Protein AF-A0A932WKD1-F1 (afdb_monomer_lite)

Foldseek 3Di:
DVVVVVVVVVVVVVVVVVVVVVVVVQVVQCVCCVPDPVQVVLVVVLVVVCCVPVVADPVQWAWRGGDPFKTKIWGFDPDPDPTDTWIWIATSVPRDIDTDPDDD

Secondary structure (DSSP, 8-state):
-HHHHHHHHHHHHHHHHHHHHHHHHHHHTTHHHHH-HHHHHHHHHHHHHHHHHH---GGGEEEEEE-SSEEEEEE----SSS---EEEEEETTT--EEE-SS--

Structure (mmCIF, N/CA/C/O backbone):
data_AF-A0A932WKD1-F1
#
_entry.id   AF-A0A932WKD1-F1
#
loop_
_atom_site.group_PDB
_atom_site.id
_atom_site.type_symbol
_atom_site.label_atom_id
_atom_site.label_alt_id
_atom_site.label_comp_id
_atom_site.label_asym_id
_atom_site.label_entity_id
_atom_site.label_seq_id
_atom_site.pdbx_PDB_ins_code
_atom_site.Cartn_x
_atom_site.Cartn_y
_atom_site.Cartn_z
_atom_site.occupancy
_atom_site.B_iso_or_equiv
_atom_site.auth_seq_id
_atom_site.auth_comp_id
_atom_site.auth_asym_id
_atom_site.auth_atom_id
_atom_site.pdbx_PDB_model_num
ATOM 1 N N . MET A 1 1 ? 15.421 13.289 -46.406 1.00 51.25 1 MET A N 1
ATOM 2 C CA . MET A 1 1 ? 14.168 13.260 -45.612 1.00 51.25 1 MET A CA 1
ATOM 3 C C . MET A 1 1 ? 13.947 11.950 -44.836 1.00 51.25 1 MET A C 1
ATOM 5 O O . MET A 1 1 ? 13.474 12.032 -43.713 1.00 51.25 1 MET A O 1
ATOM 9 N N . CYS A 1 2 ? 14.352 10.765 -45.328 1.00 58.28 2 CYS A N 1
ATOM 10 C CA . CYS A 1 2 ? 14.158 9.486 -44.605 1.00 58.28 2 CYS A CA 1
ATOM 11 C C . CYS A 1 2 ? 14.953 9.308 -43.291 1.00 58.28 2 CYS A C 1
ATOM 13 O O . CYS A 1 2 ? 14.531 8.542 -42.429 1.00 58.28 2 CYS A O 1
ATOM 15 N N . PHE A 1 3 ? 16.086 9.996 -43.104 1.00 58.50 3 PHE A N 1
ATOM 16 C CA . PHE A 1 3 ? 16.928 9.818 -41.907 1.00 58.50 3 PHE A CA 1
ATOM 17 C C . PHE A 1 3 ? 16.303 10.424 -40.633 1.00 58.50 3 PHE A C 1
ATOM 19 O O . PHE A 1 3 ? 16.458 9.873 -39.546 1.00 58.50 3 PHE A O 1
ATOM 26 N N . LEU A 1 4 ? 15.531 11.510 -40.778 1.00 60.75 4 LEU A N 1
ATOM 27 C CA . LEU A 1 4 ? 14.832 12.178 -39.671 1.00 60.75 4 LEU A CA 1
ATOM 28 C C . LEU A 1 4 ? 13.702 11.311 -39.100 1.00 60.75 4 LEU A C 1
ATOM 30 O O . LEU A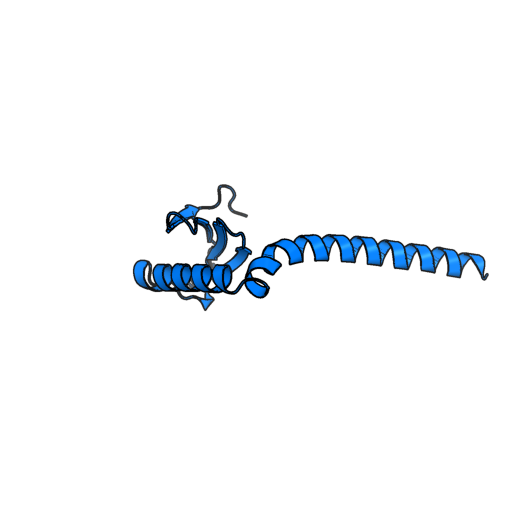 1 4 ? 13.608 11.173 -37.886 1.00 60.75 4 LEU A O 1
ATOM 34 N N . LEU A 1 5 ? 12.925 10.643 -39.961 1.00 61.94 5 LEU A N 1
ATOM 35 C CA . LEU A 1 5 ? 11.872 9.703 -39.548 1.00 61.94 5 LEU A CA 1
ATOM 36 C C . LEU A 1 5 ? 12.433 8.499 -38.779 1.00 61.94 5 LEU A C 1
ATOM 38 O O . LEU A 1 5 ? 11.842 8.056 -37.796 1.00 61.94 5 LEU A O 1
ATOM 42 N N . ARG A 1 6 ? 13.602 7.990 -39.186 1.00 72.56 6 ARG A N 1
ATOM 43 C CA . ARG A 1 6 ? 14.250 6.860 -38.506 1.00 72.56 6 ARG A CA 1
ATOM 44 C C . ARG A 1 6 ? 14.789 7.257 -37.131 1.00 72.56 6 ARG A C 1
ATOM 46 O O . ARG A 1 6 ? 14.622 6.511 -36.172 1.00 72.56 6 ARG A O 1
ATOM 53 N N . PHE A 1 7 ? 15.366 8.454 -37.013 1.00 76.75 7 PHE A N 1
ATOM 54 C CA . PHE A 1 7 ? 15.803 9.006 -35.729 1.00 76.75 7 PHE A CA 1
ATOM 55 C C . PHE A 1 7 ? 14.619 9.287 -34.785 1.00 76.75 7 PHE A C 1
ATOM 57 O O . PHE A 1 7 ? 14.672 8.934 -33.609 1.00 76.75 7 PHE A O 1
ATOM 64 N N . GLN A 1 8 ? 13.514 9.825 -35.311 1.00 82.06 8 GLN A N 1
ATOM 65 C CA . GLN A 1 8 ? 12.275 10.037 -34.554 1.00 82.06 8 GLN A CA 1
ATOM 66 C C . GLN A 1 8 ? 11.662 8.725 -34.045 1.00 82.06 8 GLN A C 1
ATOM 68 O O . GLN A 1 8 ? 11.206 8.671 -32.904 1.00 82.06 8 GLN A O 1
ATOM 73 N N . TRP A 1 9 ? 11.705 7.650 -34.838 1.00 88.44 9 TRP A N 1
ATOM 74 C CA . TRP A 1 9 ? 11.228 6.332 -34.411 1.00 88.44 9 TRP A CA 1
ATOM 75 C C . TRP A 1 9 ? 12.038 5.767 -33.237 1.00 88.44 9 TRP A C 1
ATOM 77 O O . TRP A 1 9 ? 11.463 5.279 -32.266 1.00 88.44 9 TRP A O 1
ATOM 87 N N . HIS A 1 10 ? 13.369 5.878 -33.279 1.00 88.19 10 HIS A N 1
ATOM 88 C CA . HIS A 1 10 ? 14.220 5.437 -32.169 1.00 88.19 10 HIS A CA 1
ATOM 89 C C . HIS A 1 10 ? 13.967 6.240 -30.889 1.00 88.19 10 HIS A C 1
ATOM 91 O O . HIS A 1 10 ? 13.912 5.648 -29.814 1.00 88.19 10 HIS A O 1
ATOM 97 N N . LEU A 1 11 ? 13.754 7.556 -30.999 1.00 89.75 11 LEU A N 1
ATOM 98 C CA . LEU A 1 11 ? 13.379 8.393 -29.856 1.00 89.75 11 LEU A CA 1
ATOM 99 C C . LEU A 1 11 ? 12.019 7.995 -29.273 1.00 89.75 11 LEU A C 1
ATOM 101 O O . LEU A 1 11 ? 11.889 7.903 -28.056 1.00 89.75 11 LEU A O 1
ATOM 105 N N . PHE A 1 12 ? 11.028 7.710 -30.121 1.00 90.38 12 PHE A N 1
ATOM 106 C CA . PHE A 1 12 ? 9.710 7.259 -29.674 1.00 90.38 12 PHE A CA 1
ATOM 107 C C . PHE A 1 12 ? 9.793 5.920 -28.933 1.00 90.38 12 PHE A C 1
ATOM 109 O O . PHE A 1 12 ? 9.290 5.797 -27.819 1.00 90.38 12 PHE A O 1
ATOM 116 N N . VAL A 1 13 ? 10.498 4.937 -29.501 1.00 92.62 13 VAL A N 1
ATOM 117 C CA . VAL A 1 13 ? 10.689 3.627 -28.861 1.00 92.62 13 VAL A CA 1
ATOM 118 C C . VAL A 1 13 ? 11.470 3.757 -27.552 1.00 92.62 13 VAL A C 1
ATOM 120 O O . VAL A 1 13 ? 11.101 3.128 -26.561 1.00 92.62 13 VAL A O 1
ATOM 123 N N . ALA A 1 14 ? 12.512 4.592 -27.512 1.00 93.19 14 ALA A N 1
ATOM 124 C CA . ALA A 1 14 ? 13.266 4.852 -26.290 1.00 93.19 14 ALA A CA 1
ATOM 125 C C . ALA A 1 14 ? 12.375 5.477 -25.205 1.00 93.19 14 ALA A C 1
ATOM 127 O O . ALA A 1 14 ? 12.379 5.007 -24.068 1.00 93.19 14 ALA A O 1
ATOM 128 N N . LEU A 1 15 ? 11.555 6.470 -25.559 1.00 93.25 15 LEU A N 1
ATOM 129 C CA . LEU A 1 15 ? 10.613 7.104 -24.638 1.00 93.25 15 LEU A CA 1
ATOM 130 C C . LEU A 1 15 ? 9.575 6.101 -24.110 1.00 93.25 15 LEU A C 1
ATOM 132 O O . LEU A 1 15 ? 9.369 6.011 -22.900 1.00 93.25 15 LEU A O 1
ATOM 136 N N . CYS A 1 16 ? 8.963 5.305 -24.991 1.00 92.31 16 CYS A N 1
ATOM 137 C CA . CYS A 1 16 ? 8.015 4.261 -24.600 1.00 92.31 16 CYS A CA 1
ATOM 138 C C . CYS A 1 16 ? 8.656 3.209 -23.688 1.00 92.31 16 CYS A C 1
ATOM 140 O O . CYS A 1 16 ? 8.03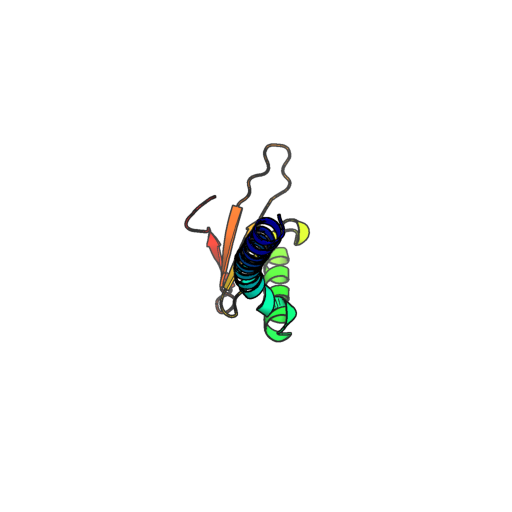1 2.790 -22.716 1.00 92.31 16 CYS A O 1
ATOM 142 N N . SER A 1 17 ? 9.899 2.810 -23.967 1.00 93.19 17 SER A N 1
ATOM 143 C CA . SER A 1 17 ? 10.650 1.863 -23.138 1.00 93.19 17 SER A CA 1
ATOM 144 C C . SER A 1 17 ? 10.903 2.417 -21.734 1.00 93.19 17 SER A C 1
ATOM 146 O O . SER A 1 17 ? 10.634 1.736 -20.746 1.00 93.19 17 SER A O 1
ATOM 148 N N . VAL A 1 18 ? 11.326 3.683 -21.627 1.00 94.62 18 VAL A N 1
ATOM 149 C CA . VAL A 1 18 ? 11.531 4.350 -20.332 1.00 94.62 18 VAL A CA 1
ATOM 150 C C . VAL A 1 18 ? 10.222 4.414 -19.543 1.00 94.62 18 VAL A C 1
ATOM 152 O O . VAL A 1 18 ? 10.185 3.992 -18.389 1.00 94.62 18 VAL A O 1
ATOM 155 N N . ILE A 1 19 ? 9.128 4.870 -20.161 1.00 92.75 19 ILE A N 1
ATOM 156 C CA . ILE A 1 19 ? 7.813 4.943 -19.503 1.00 92.75 19 ILE A CA 1
ATOM 157 C C . ILE A 1 19 ? 7.351 3.547 -19.057 1.00 92.75 19 ILE A C 1
ATOM 159 O O . ILE A 1 19 ? 6.931 3.368 -17.913 1.00 92.75 19 ILE A O 1
ATOM 163 N N . GLY A 1 20 ? 7.470 2.546 -19.934 1.00 91.62 20 GLY A N 1
ATOM 164 C CA . GLY A 1 20 ? 7.110 1.161 -19.638 1.00 91.62 20 GLY A CA 1
ATOM 165 C C . GLY A 1 20 ? 7.903 0.588 -18.464 1.00 91.62 20 GLY A C 1
ATOM 166 O O . GLY A 1 20 ? 7.322 -0.032 -17.577 1.00 91.62 20 GLY A O 1
ATOM 167 N N . PHE A 1 21 ? 9.206 0.859 -18.398 1.00 90.19 21 PHE A N 1
ATOM 168 C CA . PHE A 1 21 ? 10.062 0.428 -17.295 1.00 90.19 21 PHE A CA 1
ATOM 169 C C . PHE A 1 21 ? 9.610 1.000 -15.941 1.00 90.19 21 PHE A C 1
ATOM 171 O O . PHE A 1 21 ? 9.473 0.255 -14.968 1.00 90.19 21 PHE A O 1
ATOM 178 N N . PHE A 1 22 ? 9.293 2.298 -15.877 1.00 88.38 22 PHE A N 1
ATOM 179 C CA . PHE A 1 22 ? 8.767 2.918 -14.654 1.00 88.38 22 PHE A CA 1
ATOM 180 C C . PHE A 1 22 ? 7.419 2.322 -14.225 1.00 88.38 22 PHE A C 1
ATOM 182 O O . PHE A 1 22 ? 7.194 2.085 -13.034 1.00 88.38 22 PHE A O 1
ATOM 189 N N . LEU A 1 23 ? 6.531 2.042 -15.183 1.00 86.00 23 LEU A N 1
ATOM 190 C CA . LEU A 1 23 ? 5.238 1.417 -14.904 1.00 86.00 23 LEU A CA 1
ATOM 191 C C . LEU A 1 23 ? 5.390 -0.024 -14.405 1.00 86.00 23 LEU A C 1
ATOM 193 O O . LEU A 1 23 ? 4.699 -0.405 -13.462 1.00 86.00 23 LEU A O 1
ATOM 197 N N . LEU A 1 24 ? 6.315 -0.804 -14.971 1.00 85.38 24 LEU A N 1
ATOM 198 C CA . LEU A 1 24 ? 6.584 -2.178 -14.537 1.00 85.38 24 LEU A CA 1
ATOM 199 C C . LEU A 1 24 ? 7.088 -2.235 -13.092 1.00 85.38 24 LEU A C 1
ATOM 201 O O . LEU A 1 24 ? 6.603 -3.057 -12.315 1.00 85.38 24 LEU A O 1
ATOM 205 N N . ILE A 1 25 ? 7.989 -1.327 -12.699 1.00 85.50 25 ILE A N 1
ATOM 206 C CA . ILE A 1 25 ? 8.441 -1.226 -11.301 1.00 85.50 25 ILE A CA 1
ATOM 207 C C . ILE A 1 25 ? 7.256 -0.925 -10.376 1.00 85.50 25 ILE A C 1
ATOM 209 O O . ILE A 1 25 ? 7.093 -1.569 -9.340 1.00 85.50 25 ILE A O 1
ATOM 213 N N . ARG A 1 26 ? 6.396 0.029 -10.755 1.00 80.62 26 ARG A N 1
ATOM 214 C CA . ARG A 1 26 ? 5.197 0.390 -9.981 1.00 80.62 26 ARG A CA 1
ATOM 215 C C . ARG A 1 26 ? 4.219 -0.776 -9.850 1.00 80.62 26 ARG A C 1
ATOM 217 O O . ARG A 1 26 ? 3.733 -1.029 -8.751 1.00 80.62 26 ARG A O 1
ATOM 224 N N . ILE A 1 27 ? 3.960 -1.491 -10.942 1.00 81.19 27 ILE A N 1
ATOM 225 C CA . ILE A 1 27 ? 3.082 -2.667 -10.966 1.00 81.19 27 ILE A CA 1
ATOM 226 C C . ILE A 1 27 ? 3.643 -3.784 -10.088 1.00 81.19 27 ILE A C 1
ATOM 228 O O . ILE A 1 27 ? 2.871 -4.438 -9.390 1.00 81.19 27 ILE A O 1
ATOM 232 N N . GLY A 1 28 ? 4.966 -3.957 -10.045 1.00 80.25 28 GLY A N 1
ATOM 233 C CA . GLY A 1 28 ? 5.630 -4.942 -9.189 1.00 80.25 28 GLY A CA 1
ATOM 234 C C . GLY A 1 28 ? 5.235 -4.847 -7.711 1.00 80.25 28 GLY A C 1
ATOM 235 O O . GLY A 1 28 ? 5.148 -5.870 -7.042 1.00 80.25 28 GLY A O 1
ATOM 236 N N . PHE A 1 29 ? 4.906 -3.651 -7.210 1.00 78.62 29 PHE A N 1
ATOM 237 C CA . PHE A 1 29 ? 4.463 -3.443 -5.825 1.00 78.62 29 PHE A CA 1
ATOM 238 C C . PHE A 1 29 ? 2.999 -3.815 -5.546 1.00 78.62 29 PHE A C 1
ATOM 240 O O . PHE A 1 29 ? 2.618 -3.926 -4.381 1.00 78.62 29 PHE A O 1
ATOM 247 N N . LEU A 1 30 ? 2.170 -3.978 -6.579 1.00 77.31 30 LEU A N 1
ATOM 248 C CA . LEU A 1 30 ? 0.784 -4.451 -6.450 1.00 77.31 30 LEU A CA 1
ATOM 249 C C . LEU A 1 30 ? 0.614 -5.882 -6.957 1.00 77.31 30 LEU A C 1
ATOM 251 O O . LEU A 1 30 ? -0.341 -6.556 -6.577 1.00 77.31 30 LEU A O 1
ATOM 255 N N . LEU A 1 31 ? 1.558 -6.367 -7.764 1.00 82.06 31 LEU A N 1
ATOM 256 C CA . LEU A 1 31 ? 1.572 -7.716 -8.311 1.00 82.06 31 LEU A CA 1
ATOM 257 C C . LEU A 1 31 ? 1.316 -8.811 -7.257 1.00 82.06 31 LEU A C 1
ATOM 259 O O . LEU A 1 31 ? 0.499 -9.684 -7.549 1.00 82.06 31 LEU A O 1
ATOM 263 N N . PRO A 1 32 ? 1.896 -8.766 -6.033 1.00 77.69 32 PRO A N 1
ATOM 264 C CA . PRO A 1 32 ? 1.686 -9.806 -5.024 1.00 77.69 32 PRO A CA 1
ATOM 265 C C . PRO A 1 32 ? 0.216 -9.987 -4.639 1.00 77.69 32 PRO A C 1
ATOM 267 O O . PRO A 1 32 ? -0.215 -11.110 -4.373 1.00 77.69 32 PRO A O 1
ATOM 270 N N . LEU A 1 33 ? -0.562 -8.900 -4.650 1.00 79.75 33 LEU A N 1
ATOM 271 C CA . LEU A 1 33 ? -1.990 -8.918 -4.335 1.00 79.75 33 LEU A CA 1
ATOM 272 C C . LEU A 1 33 ? -2.800 -9.697 -5.386 1.00 79.75 33 LEU A C 1
ATOM 274 O O . LEU A 1 33 ? -3.809 -10.320 -5.056 1.00 79.75 33 LEU A O 1
ATOM 278 N N . TYR A 1 34 ? -2.352 -9.669 -6.643 1.00 78.50 34 TYR A N 1
ATOM 279 C CA . TYR A 1 34 ? -3.024 -10.326 -7.764 1.00 78.50 34 TYR A CA 1
ATOM 280 C C . TYR A 1 34 ? -2.509 -11.744 -8.021 1.00 78.50 34 TYR A C 1
ATOM 282 O O . TYR A 1 34 ? -3.294 -12.611 -8.400 1.00 78.50 34 TYR A O 1
ATOM 290 N N . THR A 1 35 ? -1.216 -12.002 -7.812 1.00 83.06 35 THR A N 1
ATOM 291 C CA . THR A 1 35 ? -0.596 -13.297 -8.136 1.00 83.06 35 THR A CA 1
ATOM 292 C C . THR A 1 35 ? -0.715 -14.324 -7.020 1.00 83.06 35 THR A C 1
ATOM 294 O O . THR A 1 35 ? -0.778 -15.517 -7.309 1.00 83.06 35 THR A O 1
ATOM 297 N N . SER A 1 36 ? -0.764 -13.899 -5.753 1.00 82.31 36 SER A N 1
ATOM 298 C CA . SER A 1 36 ? -0.767 -14.824 -4.617 1.00 82.31 36 SER A CA 1
ATOM 299 C C . SER A 1 36 ? -2.081 -14.786 -3.837 1.00 82.31 36 SER A C 1
ATOM 301 O O . SER A 1 36 ? -2.472 -13.785 -3.233 1.00 82.31 36 SER A O 1
ATOM 303 N N . SER A 1 37 ? -2.777 -15.924 -3.830 1.00 83.38 37 SER A N 1
ATOM 304 C CA . SER A 1 37 ? -4.033 -16.097 -3.095 1.00 83.38 37 SER A CA 1
ATOM 305 C C . SER A 1 37 ? -3.848 -15.959 -1.581 1.00 83.38 37 SER A C 1
ATOM 307 O O . SER A 1 37 ? -4.745 -15.452 -0.911 1.00 83.38 37 SER A O 1
ATOM 309 N N . SER A 1 38 ? -2.685 -16.354 -1.055 1.00 83.50 38 SER A N 1
ATOM 310 C CA . SER A 1 38 ? -2.329 -16.249 0.363 1.00 83.50 38 SER A CA 1
ATOM 311 C C . SER A 1 38 ? -2.149 -14.802 0.821 1.00 83.50 38 SER A C 1
ATOM 313 O O . SER A 1 38 ? -2.729 -14.414 1.832 1.00 83.50 38 SER A O 1
ATOM 315 N N . VAL A 1 39 ? -1.419 -13.971 0.064 1.00 82.19 39 VAL A N 1
ATOM 316 C CA . VAL A 1 39 ? -1.276 -12.540 0.388 1.00 82.19 39 VAL A CA 1
ATOM 317 C C . VAL A 1 39 ? -2.627 -11.853 0.287 1.00 82.19 39 VAL A C 1
ATOM 319 O O . VAL A 1 39 ? -2.980 -11.093 1.180 1.00 82.19 39 VAL A O 1
ATOM 322 N N . ARG A 1 40 ? -3.435 -12.170 -0.731 1.00 84.69 40 ARG A N 1
ATOM 323 C CA . ARG A 1 40 ? -4.795 -11.631 -0.846 1.00 84.69 40 ARG A CA 1
ATOM 324 C C . ARG A 1 40 ? -5.674 -12.000 0.351 1.00 84.69 40 ARG A C 1
ATOM 326 O O . ARG A 1 40 ? -6.391 -11.139 0.852 1.00 84.69 40 ARG A O 1
ATOM 333 N N . ALA A 1 41 ? -5.626 -13.252 0.806 1.00 85.69 41 ALA A N 1
ATOM 334 C CA . ALA A 1 41 ? -6.386 -13.701 1.970 1.00 85.69 41 ALA A CA 1
ATOM 335 C C . ALA A 1 41 ? -5.931 -12.990 3.253 1.00 85.69 41 ALA A C 1
ATOM 337 O O . ALA A 1 41 ? -6.780 -12.512 4.000 1.00 85.69 41 ALA A O 1
ATOM 338 N N . ASN A 1 42 ? -4.618 -12.847 3.461 1.00 85.44 42 ASN A N 1
ATOM 339 C CA . ASN A 1 42 ? -4.072 -12.138 4.619 1.00 85.44 42 ASN A CA 1
ATOM 340 C C . ASN A 1 42 ? -4.398 -10.641 4.591 1.00 85.44 42 ASN A C 1
ATOM 342 O O . ASN A 1 42 ? -4.833 -10.092 5.591 1.00 85.44 42 ASN A O 1
ATOM 346 N N . VAL A 1 43 ? -4.245 -9.974 3.444 1.00 86.31 43 VAL A N 1
ATOM 347 C CA . VAL A 1 43 ? -4.618 -8.558 3.287 1.00 86.31 43 VAL A CA 1
ATOM 348 C C . VAL A 1 43 ? -6.100 -8.372 3.602 1.00 86.31 43 VAL A C 1
ATOM 350 O O . VAL A 1 43 ? -6.460 -7.461 4.342 1.00 86.31 43 VAL A O 1
ATOM 353 N N . ARG A 1 44 ? -6.960 -9.250 3.073 1.00 87.88 44 ARG A N 1
ATOM 354 C CA . ARG A 1 44 ? -8.401 -9.204 3.320 1.00 87.88 44 ARG A CA 1
ATOM 355 C C . ARG A 1 44 ? -8.728 -9.383 4.800 1.00 87.88 44 ARG A C 1
ATOM 357 O O . ARG A 1 44 ? -9.443 -8.549 5.341 1.00 87.88 44 ARG A O 1
ATOM 364 N N . SER A 1 45 ? -8.195 -10.417 5.451 1.00 88.56 45 SER A N 1
ATOM 365 C CA . SER A 1 45 ? -8.471 -10.670 6.869 1.00 88.56 45 SER A CA 1
ATOM 366 C C . SER A 1 45 ? -7.942 -9.547 7.762 1.00 88.56 45 SER A C 1
ATOM 368 O O . SER A 1 45 ? -8.621 -9.136 8.701 1.00 88.56 45 SER A O 1
ATOM 370 N N . SER A 1 46 ? -6.772 -8.986 7.444 1.00 86.69 46 SER A N 1
ATOM 371 C CA . SER A 1 46 ? -6.224 -7.834 8.157 1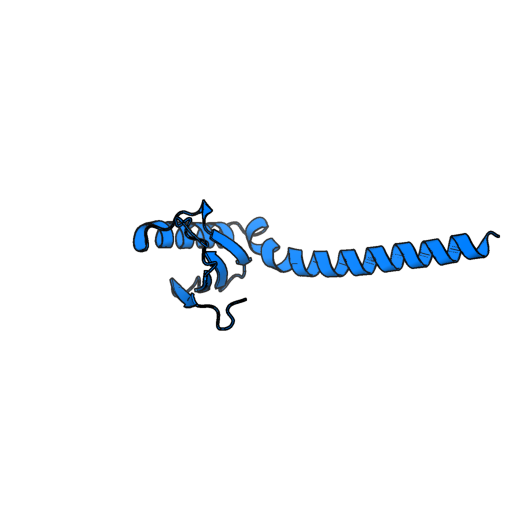.00 86.69 46 SER A CA 1
ATOM 372 C C . SER A 1 46 ? -7.071 -6.566 7.968 1.00 86.69 46 SER A C 1
ATOM 374 O O . SER A 1 46 ? -7.286 -5.837 8.934 1.00 86.69 46 SER A O 1
ATOM 376 N N . LEU A 1 47 ? -7.591 -6.303 6.763 1.00 86.56 47 LEU A N 1
ATOM 377 C CA . LEU A 1 47 ? -8.485 -5.164 6.502 1.00 86.56 47 LEU A CA 1
ATOM 378 C C . LEU A 1 47 ? -9.859 -5.332 7.162 1.00 86.56 47 LEU A C 1
ATOM 380 O O . LEU A 1 47 ? -10.370 -4.380 7.747 1.00 86.56 47 LEU A O 1
ATOM 384 N N . GLU A 1 48 ? -10.445 -6.529 7.108 1.00 89.38 48 GLU A N 1
ATOM 385 C CA . GLU A 1 48 ? -11.702 -6.847 7.801 1.00 89.38 48 GLU A CA 1
ATOM 386 C C . GLU A 1 48 ? -11.543 -6.657 9.316 1.00 89.38 48 GLU A C 1
ATOM 388 O O . GLU A 1 48 ? -12.396 -6.050 9.964 1.00 89.38 48 GLU A O 1
ATOM 393 N N . ARG A 1 49 ? -10.405 -7.081 9.877 1.00 87.75 49 ARG A N 1
ATOM 394 C CA . ARG A 1 49 ? -10.075 -6.855 11.286 1.00 87.75 49 ARG A CA 1
ATOM 395 C C . ARG A 1 49 ? -9.965 -5.369 11.630 1.00 87.75 49 ARG A C 1
ATOM 397 O O . ARG A 1 49 ? -10.554 -4.947 12.618 1.00 87.75 49 ARG A O 1
ATOM 404 N N . LEU A 1 50 ? -9.272 -4.572 10.814 1.00 86.19 50 LEU A N 1
ATOM 405 C CA . LEU A 1 50 ? -9.189 -3.120 11.012 1.00 86.19 50 LEU A CA 1
ATOM 406 C C . LEU A 1 50 ? -10.569 -2.455 10.949 1.00 86.19 50 LEU A C 1
ATOM 408 O O . LEU A 1 50 ? -10.865 -1.587 11.769 1.00 86.19 50 LEU A O 1
ATOM 412 N N . SER A 1 51 ? -11.421 -2.889 10.019 1.00 87.69 51 SER A N 1
ATOM 413 C CA . SER A 1 51 ? -12.800 -2.410 9.912 1.00 87.69 51 SER A CA 1
ATOM 414 C C . SER A 1 51 ? -13.601 -2.707 11.183 1.00 87.69 51 SER A C 1
ATOM 416 O O . SER A 1 51 ? -14.264 -1.817 11.710 1.00 87.69 51 SER A O 1
ATOM 418 N N . HIS A 1 52 ? -13.470 -3.915 11.737 1.00 87.19 52 HIS A N 1
ATOM 419 C CA . HIS A 1 52 ? -14.130 -4.294 12.987 1.00 87.19 52 HIS A CA 1
ATOM 420 C C . HIS A 1 52 ? -13.566 -3.586 14.228 1.00 87.19 52 HIS A C 1
ATOM 422 O O . HIS A 1 52 ? -14.339 -3.198 15.099 1.00 87.19 52 HIS A O 1
ATOM 428 N N . GLU A 1 53 ? -12.245 -3.420 14.330 1.00 87.06 53 GLU A N 1
ATOM 429 C CA . GLU A 1 53 ? -11.596 -2.839 15.514 1.00 87.06 53 GLU A CA 1
ATOM 430 C C . GLU A 1 53 ? -11.705 -1.307 15.561 1.00 87.06 53 GLU A C 1
ATOM 432 O O . GLU A 1 53 ? -11.879 -0.742 16.637 1.00 87.06 53 GLU A O 1
ATOM 437 N N . HIS A 1 54 ? -11.612 -0.631 14.410 1.00 84.25 54 HIS A N 1
ATOM 438 C CA . HIS A 1 54 ? -11.557 0.836 14.332 1.00 84.25 54 HIS A CA 1
ATOM 439 C C . HIS A 1 54 ? -12.816 1.465 13.716 1.00 84.25 54 HIS A C 1
ATOM 441 O O . HIS A 1 54 ? -12.936 2.690 13.686 1.00 84.25 54 HIS A O 1
ATOM 447 N N . GLY A 1 55 ? -13.747 0.657 13.196 1.00 85.25 55 GLY A N 1
ATOM 448 C CA . GLY A 1 55 ? -14.939 1.141 12.492 1.00 85.25 55 GLY A CA 1
ATOM 449 C C . GLY A 1 55 ? -14.640 1.742 11.115 1.00 85.25 55 GLY A C 1
ATOM 450 O O . GLY A 1 55 ? -15.441 2.515 10.596 1.00 85.25 55 GLY A O 1
ATOM 451 N N . TRP A 1 56 ? -13.476 1.442 10.533 1.00 88.62 56 TRP A N 1
ATOM 452 C CA . TRP A 1 56 ? -13.065 1.995 9.243 1.00 88.62 56 TRP A CA 1
ATOM 453 C C . TRP A 1 56 ? -13.804 1.330 8.085 1.00 88.62 56 TRP A C 1
ATOM 455 O O . TRP A 1 56 ? -13.972 0.108 8.048 1.00 88.62 56 TRP A O 1
ATOM 465 N N . LEU A 1 57 ? -14.202 2.131 7.100 1.00 85.38 57 LEU A N 1
ATOM 466 C CA . LEU A 1 57 ? -14.765 1.627 5.855 1.00 85.38 57 LEU A CA 1
ATOM 467 C C . LEU A 1 57 ? -13.637 1.178 4.925 1.00 85.38 57 LEU A C 1
ATOM 469 O O . LEU A 1 57 ? -12.660 1.896 4.726 1.00 85.38 57 LEU A O 1
ATOM 473 N N . LEU A 1 58 ? -13.787 0.011 4.294 1.00 84.62 58 LEU A N 1
ATOM 474 C CA . LEU A 1 58 ? -12.799 -0.463 3.316 1.00 84.62 58 LEU A CA 1
ATOM 475 C C . LEU A 1 58 ? -12.704 0.462 2.090 1.00 84.62 58 LEU A C 1
ATOM 477 O O . LEU A 1 58 ? -11.652 0.528 1.464 1.00 84.62 58 LEU A O 1
ATOM 481 N N . SER A 1 59 ? -13.779 1.184 1.760 1.00 84.50 59 SER A N 1
ATOM 482 C CA . SER A 1 59 ? -13.805 2.180 0.678 1.00 84.50 59 SER A CA 1
ATOM 483 C C . SER A 1 59 ? -12.908 3.387 0.940 1.00 84.50 59 SER A C 1
ATOM 485 O O . SER A 1 59 ? -12.482 4.046 -0.005 1.00 84.50 59 SER A O 1
ATOM 487 N N . ASP A 1 60 ? -12.610 3.660 2.208 1.00 86.25 60 ASP A N 1
ATOM 488 C CA . ASP A 1 60 ? -11.813 4.809 2.637 1.00 86.25 60 ASP A CA 1
ATOM 489 C C . ASP A 1 60 ? -10.310 4.485 2.634 1.00 86.25 60 ASP A C 1
ATOM 491 O O . ASP A 1 60 ? -9.483 5.331 2.980 1.00 86.25 60 ASP A O 1
ATOM 495 N N . ILE A 1 61 ? -9.947 3.256 2.247 1.00 87.50 61 ILE A N 1
ATOM 496 C CA . ILE A 1 61 ? -8.586 2.727 2.260 1.00 87.50 61 ILE A CA 1
ATOM 497 C C . ILE A 1 61 ? -8.052 2.623 0.825 1.00 87.50 61 ILE A C 1
ATOM 499 O O . ILE A 1 61 ? -8.489 1.794 0.030 1.00 87.50 61 ILE A O 1
ATOM 503 N N . ASP A 1 62 ? -7.039 3.427 0.510 1.00 88.31 62 ASP A N 1
ATOM 504 C CA . ASP A 1 62 ? -6.312 3.405 -0.763 1.00 88.31 62 ASP A CA 1
ATOM 505 C C . ASP A 1 62 ? -4.967 2.677 -0.586 1.00 88.31 62 ASP A C 1
ATOM 507 O O . ASP A 1 62 ? -4.035 3.181 0.052 1.00 88.31 62 ASP A O 1
ATOM 511 N N . LEU A 1 63 ? -4.867 1.461 -1.132 1.00 87.38 63 LEU A N 1
ATOM 512 C CA . LEU A 1 63 ? -3.665 0.627 -1.066 1.00 87.38 63 LEU A CA 1
ATOM 513 C C . LEU A 1 63 ? -2.550 1.215 -1.943 1.00 87.38 63 LEU A C 1
ATOM 515 O O . LEU A 1 63 ? -2.647 1.265 -3.168 1.00 87.38 63 LEU A O 1
ATOM 519 N N . ARG A 1 64 ? -1.432 1.603 -1.321 1.00 87.81 64 ARG A N 1
ATOM 520 C CA . ARG A 1 64 ? -0.271 2.175 -2.022 1.00 87.81 64 ARG A CA 1
ATOM 521 C C . ARG A 1 64 ? 0.801 1.149 -2.349 1.00 87.81 64 ARG A C 1
ATOM 523 O O . ARG A 1 64 ? 1.450 1.262 -3.386 1.00 87.81 64 ARG A O 1
ATOM 530 N N . GLN A 1 65 ? 1.015 0.188 -1.458 1.00 84.81 65 GLN A N 1
ATOM 531 C CA . GLN A 1 65 ? 2.054 -0.824 -1.609 1.00 84.81 65 GLN A CA 1
ATOM 532 C C . GLN A 1 65 ? 1.656 -2.079 -0.841 1.00 84.81 65 GLN A C 1
ATOM 534 O O . GLN A 1 65 ? 1.274 -1.991 0.327 1.00 84.81 65 GLN A O 1
ATOM 539 N N . VAL A 1 66 ? 1.780 -3.243 -1.478 1.00 85.06 66 VAL A N 1
ATOM 540 C CA . VAL A 1 66 ? 1.513 -4.536 -0.846 1.00 85.06 66 VAL A CA 1
ATOM 541 C C . VAL A 1 66 ? 2.770 -5.389 -0.940 1.00 85.06 66 VAL A C 1
ATOM 543 O O . VAL A 1 66 ? 3.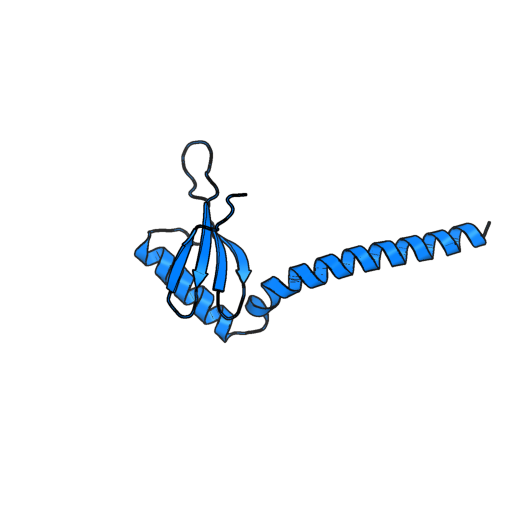289 -5.646 -2.022 1.00 85.06 66 VAL A O 1
ATOM 546 N N . SER A 1 67 ? 3.267 -5.826 0.210 1.00 82.88 67 SER A N 1
ATOM 547 C CA . SER A 1 67 ? 4.358 -6.788 0.327 1.00 82.88 67 SER A CA 1
ATOM 548 C C . SER A 1 67 ? 3.873 -8.025 1.083 1.00 82.88 67 SER A C 1
ATOM 550 O O . SER A 1 67 ? 2.787 -8.033 1.659 1.00 82.88 67 SER A O 1
ATOM 552 N N . SER A 1 68 ? 4.691 -9.074 1.115 1.00 79.56 68 SER A N 1
ATOM 553 C CA . SER A 1 68 ? 4.420 -10.276 1.910 1.00 79.56 68 SER A CA 1
ATOM 554 C C . SER A 1 68 ? 4.413 -10.005 3.420 1.00 79.56 68 SER A C 1
ATOM 556 O O . SER A 1 68 ? 3.765 -10.732 4.167 1.00 79.56 68 SER A O 1
ATOM 558 N N . THR A 1 69 ? 5.125 -8.969 3.872 1.00 84.19 69 THR A N 1
ATOM 559 C CA . THR A 1 69 ? 5.320 -8.656 5.297 1.00 84.19 69 THR A CA 1
ATOM 560 C C . THR A 1 69 ? 4.541 -7.441 5.780 1.00 84.19 69 THR A C 1
ATOM 562 O O . THR A 1 69 ? 4.218 -7.360 6.964 1.00 84.19 69 THR A O 1
ATOM 565 N N . GLN A 1 70 ? 4.223 -6.500 4.890 1.00 86.75 70 GLN A N 1
ATOM 566 C CA . GLN A 1 70 ? 3.544 -5.257 5.250 1.00 86.75 70 GLN A CA 1
ATOM 567 C C . GLN A 1 70 ? 2.670 -4.716 4.116 1.00 86.75 70 GLN A C 1
ATOM 569 O O . GLN A 1 70 ? 2.953 -4.933 2.935 1.00 86.75 70 GLN A O 1
ATOM 574 N N . ILE A 1 71 ? 1.649 -3.948 4.485 1.00 89.69 71 ILE A N 1
ATOM 575 C CA . ILE A 1 71 ? 0.790 -3.180 3.583 1.00 89.69 71 ILE A CA 1
ATOM 576 C C . ILE A 1 71 ? 0.927 -1.708 3.942 1.00 89.69 71 ILE A C 1
ATOM 578 O O . ILE A 1 71 ? 0.820 -1.341 5.108 1.00 89.69 71 ILE A O 1
ATOM 582 N N . ARG A 1 72 ? 1.114 -0.856 2.938 1.00 90.06 72 ARG A N 1
ATOM 583 C CA . ARG A 1 72 ? 1.023 0.596 3.087 1.00 90.06 72 ARG A CA 1
ATOM 584 C C . ARG A 1 72 ? -0.247 1.088 2.420 1.00 90.06 72 ARG A C 1
ATOM 586 O O . ARG A 1 72 ? -0.479 0.794 1.245 1.00 90.06 72 ARG A O 1
ATOM 593 N N . PHE A 1 73 ? -1.028 1.873 3.143 1.00 89.88 73 PHE A N 1
ATOM 594 C CA . PHE A 1 73 ? -2.276 2.428 2.644 1.00 89.88 73 PHE A CA 1
ATOM 595 C C . PHE A 1 73 ? -2.502 3.848 3.147 1.00 89.88 73 PHE A C 1
ATOM 597 O O . PHE A 1 73 ? -1.919 4.279 4.143 1.00 89.88 73 PHE A O 1
ATOM 604 N N . LEU A 1 74 ? -3.337 4.584 2.425 1.00 89.88 74 LEU A N 1
ATOM 605 C CA . LEU A 1 74 ? -3.887 5.847 2.885 1.00 89.88 74 LEU A CA 1
ATOM 606 C C . LEU A 1 74 ? -5.306 5.603 3.373 1.00 89.88 74 LEU A C 1
ATOM 608 O O . LEU A 1 74 ? -6.090 4.970 2.677 1.00 89.88 74 LEU A O 1
ATOM 612 N N . TYR A 1 75 ? -5.625 6.125 4.545 1.00 89.00 75 TYR A N 1
ATOM 613 C CA . TYR A 1 75 ? -6.973 6.188 5.072 1.00 89.00 75 TYR A CA 1
ATOM 614 C C . TYR A 1 75 ? -7.507 7.611 4.898 1.00 89.00 75 TYR A C 1
ATOM 616 O O . TYR A 1 75 ? -6.857 8.576 5.310 1.00 89.00 75 TYR A O 1
ATOM 624 N N . ARG A 1 76 ? -8.666 7.746 4.257 1.00 87.06 76 ARG A N 1
ATOM 625 C CA . ARG A 1 76 ? -9.365 9.017 4.049 1.00 87.06 76 ARG A CA 1
ATOM 626 C C . ARG A 1 76 ? -10.734 8.954 4.722 1.00 87.06 76 ARG A C 1
ATOM 628 O O . ARG A 1 76 ? -11.684 8.503 4.089 1.00 87.06 76 ARG A O 1
ATOM 635 N N . PRO A 1 77 ? -10.852 9.392 5.985 1.00 82.56 77 PRO A N 1
ATOM 636 C CA . PRO A 1 77 ? -12.150 9.515 6.616 1.00 82.56 77 PRO A CA 1
ATOM 637 C C . PRO A 1 77 ? -12.921 10.634 5.911 1.00 82.56 77 PRO A C 1
ATOM 639 O O . PRO A 1 77 ? -12.471 11.779 5.899 1.00 82.56 77 PRO A O 1
ATOM 642 N N . HIS A 1 78 ? -14.071 10.297 5.330 1.00 75.06 78 HIS A N 1
ATOM 643 C CA . HIS A 1 78 ? -14.977 11.267 4.715 1.00 75.06 78 HIS A CA 1
ATOM 644 C C . HIS A 1 78 ? -15.654 12.097 5.814 1.00 75.06 78 HIS A C 1
ATOM 646 O O . HIS A 1 78 ? -16.734 11.763 6.311 1.00 75.06 78 HIS A O 1
ATOM 652 N N . LEU A 1 79 ? -14.984 13.164 6.242 1.00 75.81 79 LEU A N 1
ATOM 653 C CA . LEU A 1 79 ? -15.468 14.085 7.264 1.00 75.81 79 LEU A CA 1
ATOM 654 C C . LEU A 1 79 ? -16.103 15.297 6.576 1.00 75.81 79 LEU A C 1
ATOM 656 O O . LEU A 1 79 ? -15.756 15.667 5.461 1.00 75.81 79 LEU A O 1
ATOM 660 N N . ARG A 1 80 ? -17.049 15.971 7.237 1.00 76.94 80 ARG A N 1
ATOM 661 C CA . ARG A 1 80 ? -17.562 17.247 6.713 1.00 76.94 80 ARG A CA 1
ATOM 662 C C . ARG A 1 80 ? -16.473 18.318 6.857 1.00 76.94 80 ARG A C 1
ATOM 664 O O . ARG A 1 80 ? -16.328 18.885 7.936 1.00 76.94 80 ARG A O 1
ATOM 671 N N . GLY A 1 81 ? -15.717 18.587 5.794 1.00 76.25 81 GLY A N 1
ATOM 672 C CA . GLY A 1 81 ? -14.647 19.590 5.780 1.00 76.25 81 GLY A CA 1
ATOM 673 C C . GLY A 1 81 ? -13.501 19.211 4.841 1.00 76.2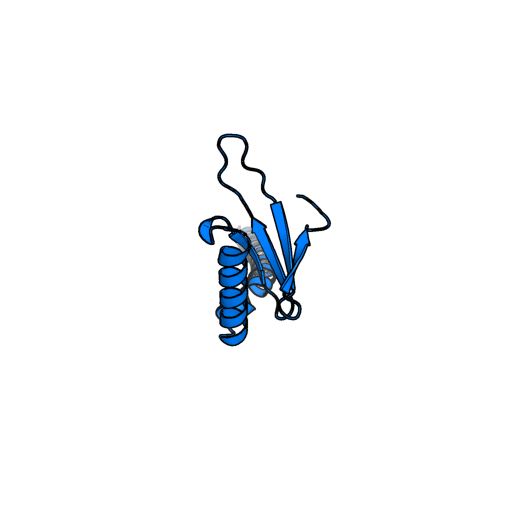5 81 GLY A C 1
ATOM 674 O O . GLY A 1 81 ? -13.721 18.570 3.821 1.00 76.25 81 GLY A O 1
ATOM 675 N N . CYS A 1 82 ? -12.274 19.620 5.173 1.00 68.75 82 CYS A N 1
ATOM 676 C CA . CYS A 1 82 ? -11.082 19.104 4.498 1.00 68.75 82 CYS A CA 1
ATOM 677 C C . CYS A 1 82 ? -10.868 17.643 4.905 1.00 68.75 82 CYS A C 1
ATOM 679 O O . CYS A 1 82 ? -10.644 17.389 6.086 1.00 68.75 82 CYS A O 1
ATOM 681 N N . ASP A 1 83 ? -10.899 16.717 3.947 1.00 67.88 83 ASP A N 1
ATOM 682 C CA . ASP A 1 83 ? -10.643 15.295 4.191 1.00 67.88 83 ASP A CA 1
ATOM 683 C C . ASP A 1 83 ? -9.146 15.060 4.466 1.00 67.88 83 ASP A C 1
ATOM 685 O O . ASP A 1 83 ? -8.323 15.182 3.549 1.00 67.88 83 ASP A O 1
ATOM 689 N N . PRO A 1 84 ? -8.741 14.728 5.707 1.00 75.75 84 PRO A N 1
ATOM 690 C CA . PRO A 1 84 ? -7.341 14.465 5.997 1.00 75.75 84 PRO A CA 1
ATOM 691 C C . PRO A 1 84 ? -6.957 13.091 5.441 1.00 75.75 84 PRO A C 1
ATOM 693 O O . PRO A 1 84 ? -7.518 12.076 5.836 1.00 75.75 84 PRO A O 1
ATOM 696 N N . SER A 1 85 ? -5.967 13.010 4.551 1.00 82.38 85 SER A N 1
ATOM 697 C CA . SER A 1 85 ? -5.405 11.713 4.161 1.00 82.38 85 SER A CA 1
ATOM 698 C C . SER A 1 85 ? -4.328 11.278 5.150 1.00 82.38 85 SER A C 1
ATOM 700 O O . SER A 1 85 ? -3.252 11.872 5.202 1.00 82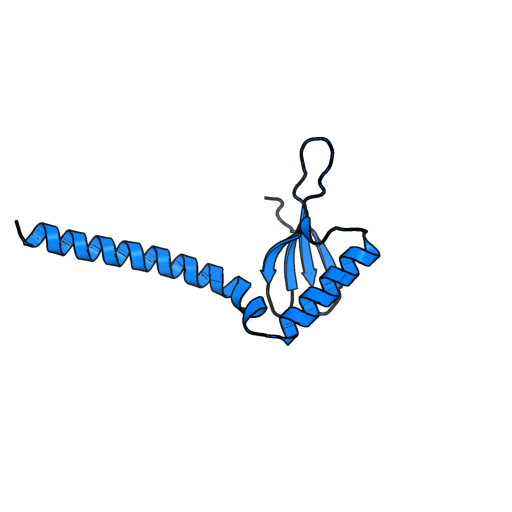.38 85 SER A O 1
ATOM 702 N N . LEU A 1 86 ? -4.602 10.223 5.915 1.00 87.50 86 LEU A N 1
ATOM 703 C CA . LEU A 1 86 ? -3.681 9.653 6.895 1.00 87.50 86 LEU A CA 1
ATOM 704 C C . LEU A 1 86 ? -2.954 8.452 6.289 1.00 87.50 86 LEU A C 1
ATOM 706 O O . LEU A 1 86 ? -3.580 7.556 5.732 1.00 87.50 86 LEU A O 1
ATOM 710 N N . CYS A 1 87 ? -1.628 8.416 6.385 1.00 88.94 87 CYS A N 1
ATOM 711 C CA . CYS A 1 87 ? -0.832 7.305 5.865 1.00 88.94 87 CYS A CA 1
ATOM 712 C C . CYS A 1 87 ? -0.518 6.302 6.974 1.00 88.94 87 CYS A C 1
ATOM 714 O O . CYS A 1 87 ? 0.033 6.684 8.007 1.00 88.94 87 CYS A O 1
ATOM 716 N N . TYR A 1 88 ? -0.792 5.023 6.714 1.00 90.44 88 TYR A N 1
ATOM 717 C CA . TYR A 1 88 ? -0.510 3.924 7.630 1.00 90.44 88 TYR A CA 1
ATOM 718 C C . TYR A 1 88 ? 0.282 2.794 6.964 1.00 90.44 88 TYR A C 1
ATOM 720 O O . TYR A 1 88 ? 0.178 2.532 5.761 1.00 90.44 88 TYR A O 1
ATOM 728 N N . VAL A 1 89 ? 1.071 2.107 7.784 1.00 91.19 89 VAL A N 1
ATOM 729 C CA . VAL A 1 89 ? 1.756 0.854 7.480 1.00 91.19 89 VAL A CA 1
ATOM 730 C C . VAL A 1 89 ? 1.237 -0.203 8.446 1.00 91.19 89 VAL A C 1
ATOM 732 O O . VAL A 1 89 ? 1.301 -0.027 9.659 1.00 91.19 89 VAL A O 1
ATOM 735 N N . LEU A 1 90 ? 0.726 -1.302 7.905 1.00 89.31 90 LEU A N 1
ATOM 736 C CA . LEU A 1 90 ? 0.265 -2.461 8.655 1.00 89.31 90 LEU A CA 1
ATOM 737 C C . LEU A 1 90 ? 1.216 -3.627 8.416 1.00 89.31 90 LEU A C 1
ATOM 739 O O . LEU A 1 90 ? 1.376 -4.067 7.278 1.00 89.31 90 LEU A O 1
ATOM 743 N N . MET A 1 91 ? 1.826 -4.150 9.474 1.00 88.81 91 MET A N 1
ATOM 744 C CA . MET A 1 91 ? 2.606 -5.386 9.389 1.00 88.81 91 MET A CA 1
ATOM 745 C C . MET A 1 91 ? 1.670 -6.600 9.418 1.00 88.81 91 MET A C 1
ATOM 747 O O . MET A 1 91 ? 0.934 -6.777 10.383 1.00 88.81 91 MET A O 1
ATOM 751 N N . LEU A 1 92 ? 1.711 -7.464 8.397 1.00 83.00 92 LEU A N 1
ATOM 752 C CA . LEU A 1 92 ? 0.822 -8.639 8.313 1.00 83.00 92 LEU A CA 1
ATOM 753 C C . LEU A 1 92 ? 1.147 -9.692 9.379 1.00 83.00 92 LEU A C 1
ATOM 755 O O . LEU A 1 92 ? 0.261 -10.423 9.809 1.00 83.00 92 LEU A O 1
ATOM 759 N N . SER A 1 93 ? 2.413 -9.802 9.795 1.00 82.50 93 SER A N 1
ATOM 760 C CA . SER A 1 93 ? 2.839 -10.805 10.779 1.00 82.50 93 SER A CA 1
ATOM 761 C C . SER A 1 93 ? 2.358 -10.472 12.191 1.00 82.50 93 SER A C 1
ATOM 763 O O . SER A 1 93 ? 1.885 -11.348 12.908 1.00 82.50 93 SER A O 1
ATOM 765 N N . SER A 1 94 ? 2.465 -9.206 12.590 1.00 82.25 94 SER A N 1
ATOM 766 C CA . SER A 1 94 ? 2.198 -8.744 13.955 1.00 82.25 94 SER A CA 1
ATOM 767 C C . SER A 1 94 ? 0.896 -7.956 14.099 1.00 82.25 94 SER A C 1
ATOM 769 O O . SER A 1 94 ? 0.504 -7.655 15.220 1.00 82.25 94 SER A O 1
ATOM 771 N N . HIS A 1 95 ? 0.223 -7.625 12.990 1.00 82.12 95 HIS A N 1
ATOM 772 C CA . HIS A 1 95 ? -0.973 -6.772 12.945 1.00 82.12 95 HIS A CA 1
ATOM 773 C C . HIS A 1 95 ? -0.763 -5.387 13.577 1.00 82.12 95 HIS A C 1
ATOM 775 O O . HIS A 1 95 ? -1.715 -4.715 13.965 1.00 82.12 95 HIS A O 1
ATOM 781 N N . ILE A 1 96 ? 0.491 -4.940 13.666 1.00 84.81 96 ILE A N 1
ATOM 782 C CA . ILE A 1 96 ? 0.822 -3.628 14.210 1.00 84.81 96 ILE A CA 1
ATOM 783 C C . ILE A 1 96 ? 0.558 -2.585 13.126 1.00 84.81 96 ILE A C 1
ATOM 785 O O . ILE A 1 96 ? 1.123 -2.654 12.030 1.00 84.81 96 ILE A O 1
ATOM 789 N N . LEU A 1 97 ? -0.290 -1.616 13.463 1.00 87.25 97 LEU A N 1
ATOM 790 C CA . LEU A 1 97 ? -0.586 -0.444 12.655 1.00 87.25 97 LEU A CA 1
ATOM 791 C C . LEU A 1 97 ? 0.309 0.720 13.100 1.00 87.25 97 LEU A C 1
ATOM 793 O O . LEU A 1 97 ? 0.288 1.116 14.264 1.00 87.25 97 LEU A O 1
ATOM 797 N N . GLN A 1 98 ? 1.091 1.276 12.179 1.00 90.00 98 GLN A N 1
ATOM 798 C CA . GLN A 1 98 ? 1.971 2.418 12.437 1.00 90.00 98 GLN A CA 1
ATOM 799 C C . GLN A 1 98 ? 1.686 3.547 11.445 1.00 90.00 98 GLN A C 1
ATOM 801 O O . GLN A 1 98 ? 1.460 3.271 10.266 1.00 90.00 98 GLN A O 1
ATOM 806 N N . PRO A 1 99 ? 1.704 4.822 11.870 1.00 89.12 99 PRO A N 1
ATOM 807 C CA . PRO A 1 99 ? 1.653 5.933 10.932 1.00 89.12 99 PRO A CA 1
ATOM 808 C C . PRO A 1 99 ? 2.917 5.941 10.065 1.00 89.12 99 PRO A C 1
ATOM 810 O O . PRO A 1 99 ? 4.012 5.602 10.521 1.00 89.12 99 PRO A O 1
ATOM 813 N N . CYS A 1 100 ? 2.784 6.335 8.802 1.00 84.56 100 CYS A N 1
ATOM 814 C CA . CYS A 1 100 ? 3.948 6.512 7.943 1.00 84.56 100 CYS A CA 1
ATOM 815 C C . CYS A 1 100 ? 4.841 7.628 8.503 1.00 84.56 100 CYS A C 1
ATOM 817 O O . CYS A 1 100 ? 4.356 8.719 8.793 1.00 84.56 100 CYS A O 1
ATOM 819 N N . ALA A 1 101 ? 6.153 7.383 8.580 1.00 74.75 101 ALA A N 1
ATOM 820 C CA . ALA A 1 101 ? 7.138 8.361 9.062 1.00 74.75 101 ALA A CA 1
ATOM 821 C C . ALA A 1 101 ? 7.193 9.660 8.229 1.00 74.75 101 ALA A C 1
ATOM 823 O O . ALA A 1 101 ? 7.759 10.658 8.663 1.00 74.75 101 ALA A O 1
ATOM 824 N N . SER A 1 102 ? 6.596 9.656 7.039 1.00 55.12 102 SER A N 1
ATOM 825 C CA . SER A 1 102 ? 6.412 10.825 6.192 1.00 55.12 102 SER A CA 1
ATOM 826 C C . SER A 1 102 ? 4.938 10.950 5.822 1.00 55.12 102 SER A C 1
ATOM 828 O O . SER A 1 102 ? 4.413 10.164 5.027 1.00 55.12 102 SER A O 1
ATOM 830 N N . GLY A 1 103 ? 4.268 11.928 6.435 1.00 45.12 103 GLY A N 1
ATOM 831 C CA . GLY A 1 103 ? 3.049 12.501 5.879 1.00 45.12 103 GLY A CA 1
ATOM 832 C C . GLY A 1 103 ? 3.413 13.149 4.548 1.00 45.12 103 GLY A C 1
ATOM 833 O O . GLY A 1 103 ? 4.342 13.953 4.487 1.00 45.12 103 GLY A O 1
ATOM 834 N N . SER A 1 104 ? 2.746 12.725 3.482 1.00 38.06 104 SER A N 1
ATOM 835 C CA . SER A 1 104 ? 2.828 13.342 2.159 1.00 38.06 104 SER A CA 1
ATOM 836 C C . SER A 1 104 ? 1.435 13.769 1.757 1.00 38.06 104 SER A C 1
ATOM 838 O O . SER A 1 104 ? 0.584 12.845 1.718 1.00 38.06 104 SER A O 1
#

Radius of gyration: 19.75 Å; chains: 1; bounding box: 34×36×61 Å

pLDDT: mean 82.6, std 10.04, range [38.06, 94.62]

Sequence (104 aa):
MCFLLRFQWHLFVALCSVIGFFLLIRIGFLLPLYTSSSVRANVRSSLERLSHEHGWLLSDIDLRQVSSTQIRFLYRPHLRGCDPSLCYVLMLSSHILQPCASGS